Protein AF-A0A535HKQ0-F1 (afdb_monomer_lite)

Foldseek 3Di:
DVPDDPPDDPDDDDDPDPPCVVLVVCCVPFVQDFPDDDPPDTQGSVNVVVVVVVVVVVCVVVVDDPPDDDDDDDDPDD

pLDDT: mean 93.1, std 7.39, range [63.06, 98.56]

Radius of gyration: 17.38 Å; chains: 1; bounding box: 33×29×50 Å

Secondary structure (DSSP, 8-state):
-TTS-TT--SS----SS-HHHHHHHHHHH-TTSEEEEETTEEEEHHHHHHHHHHHHHHHHHTT--TT--------S--

Structure (mmCIF, N/CA/C/O backbone):
data_AF-A0A535HKQ0-F1
#
_entry.id   AF-A0A535HKQ0-F1
#
loop_
_atom_site.group_PDB
_atom_site.id
_atom_site.type_symbol
_atom_site.label_atom_id
_atom_site.label_alt_id
_atom_site.label_comp_id
_atom_site.label_asym_id
_atom_site.label_entity_id
_atom_site.label_seq_id
_atom_site.pdbx_PDB_ins_code
_atom_site.Cartn_x
_atom_site.Cartn_y
_atom_site.Cartn_z
_atom_site.occupancy
_atom_site.B_iso_or_equiv
_atom_site.auth_seq_id
_atom_site.auth_comp_id
_atom_site.auth_asym_id
_atom_site.auth_atom_id
_atom_site.pdbx_PDB_model_num
ATOM 1 N N . MET A 1 1 ? -10.093 -5.698 30.731 1.00 63.06 1 MET A N 1
ATOM 2 C CA . MET A 1 1 ? -9.020 -5.413 31.709 1.00 63.06 1 MET A CA 1
ATOM 3 C C . MET A 1 1 ? -8.642 -6.529 32.680 1.00 63.06 1 MET A C 1
ATOM 5 O O . MET A 1 1 ? -7.516 -6.506 33.141 1.00 63.06 1 MET A O 1
ATOM 9 N N . LYS A 1 2 ? -9.496 -7.522 32.981 1.00 66.12 2 LYS A N 1
ATOM 10 C CA . LYS A 1 2 ? -9.197 -8.582 33.977 1.00 66.12 2 LYS A CA 1
ATOM 11 C C . LYS A 1 2 ? -7.940 -9.443 33.730 1.00 66.12 2 LYS A C 1
ATOM 1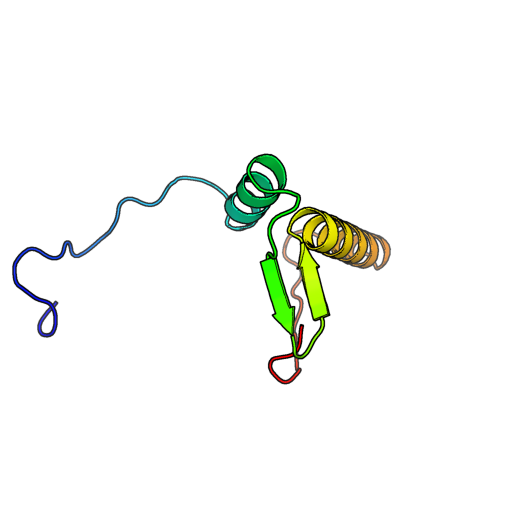3 O O . LYS A 1 2 ? -7.532 -10.147 34.643 1.00 66.12 2 LYS A O 1
ATOM 18 N N . PHE A 1 3 ? -7.361 -9.401 32.529 1.00 83.38 3 PHE A N 1
ATOM 19 C CA . PHE A 1 3 ? -6.176 -10.179 32.140 1.00 83.38 3 PHE A CA 1
ATOM 20 C C . PHE A 1 3 ? -4.941 -9.310 31.839 1.00 83.38 3 PHE A C 1
ATOM 22 O O . PHE A 1 3 ? -3.945 -9.834 31.356 1.00 83.38 3 PHE A O 1
ATOM 29 N N . TYR A 1 4 ? -5.010 -7.996 32.084 1.00 85.25 4 TYR A N 1
ATOM 30 C CA . TYR A 1 4 ? -3.889 -7.073 31.885 1.00 85.25 4 TYR A CA 1
ATOM 31 C C . TYR A 1 4 ? -3.291 -6.662 33.229 1.00 85.25 4 TYR A C 1
ATOM 33 O O . TYR A 1 4 ? -3.998 -6.609 34.237 1.00 85.25 4 TYR A O 1
ATOM 41 N N . GLU A 1 5 ? -1.991 -6.374 33.235 1.00 88.25 5 GLU A N 1
ATOM 42 C CA . GLU A 1 5 ? -1.305 -5.888 34.427 1.00 88.25 5 GLU A CA 1
ATOM 43 C C . GLU A 1 5 ? -1.911 -4.563 34.928 1.00 88.25 5 GLU A C 1
ATOM 45 O O . GLU A 1 5 ? -2.393 -3.749 34.127 1.00 88.25 5 GLU A O 1
ATOM 50 N N . PRO A 1 6 ? -1.888 -4.315 36.251 1.00 84.94 6 PRO A N 1
ATOM 51 C CA . PRO A 1 6 ? -2.316 -3.039 36.809 1.00 84.94 6 PRO A CA 1
ATOM 52 C C . PRO A 1 6 ? -1.533 -1.876 36.182 1.00 84.94 6 PRO A C 1
ATOM 54 O O . PRO A 1 6 ? -0.306 -1.881 36.182 1.00 84.94 6 PRO A O 1
ATOM 57 N N . GLY A 1 7 ? -2.243 -0.867 35.672 1.00 86.00 7 GLY A N 1
ATOM 58 C CA . GLY A 1 7 ? -1.639 0.329 35.071 1.00 86.00 7 GLY A CA 1
ATOM 59 C C . GLY A 1 7 ? -1.585 0.335 33.542 1.00 86.00 7 GLY A C 1
ATOM 60 O O . GLY A 1 7 ? -1.285 1.377 32.962 1.00 86.00 7 GLY A O 1
ATOM 61 N N . VAL A 1 8 ? -1.942 -0.766 32.871 1.00 88.69 8 VAL A N 1
ATOM 62 C CA . VAL A 1 8 ? -2.244 -0.715 31.432 1.00 88.69 8 VAL A CA 1
ATOM 63 C C . VAL A 1 8 ? -3.490 0.161 31.250 1.00 88.69 8 VAL A C 1
ATOM 65 O O . VAL A 1 8 ? -4.456 -0.057 31.968 1.00 88.69 8 VAL A O 1
ATOM 68 N N . PRO A 1 9 ? -3.511 1.166 30.365 1.00 87.56 9 PRO A N 1
ATOM 69 C CA . PRO A 1 9 ? -4.710 1.970 30.124 1.00 87.56 9 PRO A CA 1
ATOM 70 C C . PRO A 1 9 ? -5.768 1.185 29.326 1.00 87.56 9 PRO A C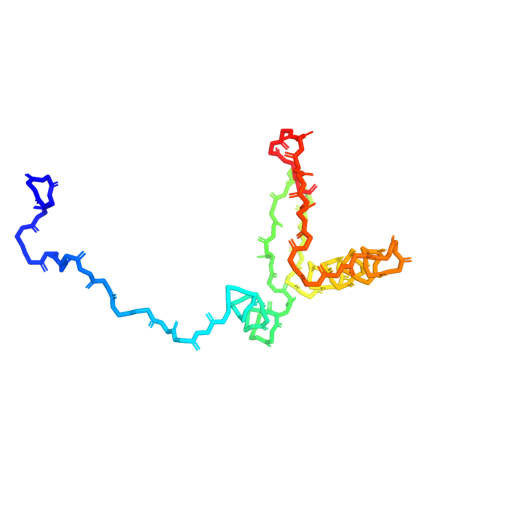 1
ATOM 72 O O . PRO A 1 9 ? -5.429 0.364 28.478 1.00 87.56 9 PRO A O 1
ATOM 75 N N . GLU A 1 10 ? -7.062 1.448 29.563 1.00 84.88 10 GLU A N 1
ATOM 76 C CA . GLU A 1 10 ? -8.162 0.809 28.802 1.00 84.88 10 GLU A CA 1
ATOM 77 C C . GLU A 1 10 ? -8.174 1.230 27.335 1.00 84.88 10 GLU A C 1
ATOM 79 O O . GLU A 1 10 ? -8.607 0.475 26.465 1.00 84.88 10 GLU A O 1
ATOM 84 N N . THR A 1 11 ? -7.682 2.436 27.067 1.00 87.31 11 THR A N 1
ATOM 85 C CA . THR A 1 11 ? -7.675 3.056 25.749 1.00 87.31 11 THR A CA 1
ATOM 86 C C . THR A 1 11 ? -6.345 3.754 25.518 1.00 87.31 11 THR A C 1
ATOM 88 O O . THR A 1 11 ? -5.868 4.487 26.386 1.00 87.31 11 THR A O 1
ATOM 91 N N . LEU A 1 12 ? -5.773 3.572 24.332 1.00 87.75 12 LEU A N 1
ATOM 92 C CA . LEU A 1 12 ? -4.637 4.365 23.875 1.00 87.75 12 LEU A CA 1
ATOM 93 C C . LEU A 1 12 ? -5.142 5.636 23.190 1.00 87.75 12 LEU A C 1
ATOM 95 O O . LEU A 1 12 ? -6.221 5.648 22.597 1.00 87.75 12 LEU A O 1
ATOM 99 N N . GLN A 1 13 ? -4.347 6.700 23.259 1.00 88.56 13 GLN A N 1
ATOM 100 C CA . GLN A 1 13 ? -4.541 7.846 22.379 1.00 88.56 13 GLN A CA 1
ATOM 101 C C . GLN A 1 13 ? -3.991 7.480 21.004 1.00 88.56 13 GLN A C 1
ATOM 103 O O . GLN A 1 13 ? -2.792 7.243 20.852 1.00 88.56 13 GLN A O 1
ATOM 108 N N . TYR A 1 14 ? -4.879 7.401 20.021 1.00 88.00 14 TYR A N 1
ATOM 109 C CA . TYR A 1 14 ? -4.514 7.158 18.633 1.00 88.00 14 TYR A CA 1
ATOM 110 C C . TYR A 1 14 ? -4.445 8.492 17.885 1.00 88.00 14 TYR A C 1
ATOM 112 O O . TYR A 1 14 ? -5.252 9.380 18.169 1.00 88.00 14 TYR A O 1
ATOM 120 N N . PRO A 1 15 ? -3.497 8.658 16.952 1.00 90.38 15 PRO A N 1
ATOM 121 C CA . PRO A 1 15 ? -3.459 9.842 16.107 1.00 90.38 15 PRO A CA 1
ATOM 122 C C . PRO A 1 15 ? -4.697 9.893 15.200 1.00 90.38 15 PRO A C 1
ATOM 124 O O . PRO A 1 15 ? -5.194 8.855 14.760 1.00 90.38 15 PRO A O 1
ATOM 127 N N . ASP A 1 16 ? -5.164 11.106 14.906 1.00 94.81 16 ASP A N 1
ATOM 128 C CA . ASP A 1 16 ? -6.267 11.362 13.971 1.00 94.81 16 ASP A CA 1
ATOM 129 C C . ASP A 1 16 ? -5.747 11.380 12.524 1.00 94.81 16 ASP A C 1
ATOM 131 O O . ASP A 1 16 ? -5.742 12.402 11.846 1.00 94.81 16 ASP A O 1
ATOM 135 N N . GLU A 1 17 ? -5.213 10.240 12.087 1.00 95.88 17 GLU A N 1
ATOM 136 C CA . GLU A 1 17 ? -4.608 10.058 10.767 1.00 95.88 17 GLU A CA 1
ATOM 137 C C . GLU A 1 17 ? -5.171 8.797 10.095 1.00 95.88 17 GLU A C 1
ATOM 139 O O . GLU A 1 17 ? -5.453 7.798 10.770 1.00 95.88 17 GLU A O 1
ATOM 144 N N . PRO A 1 18 ? -5.324 8.780 8.758 1.00 94.94 18 PRO A N 1
ATOM 145 C CA . PRO A 1 18 ? -5.751 7.577 8.062 1.00 94.94 18 PRO A CA 1
ATOM 146 C C . PRO A 1 18 ? -4.693 6.479 8.210 1.00 94.94 18 PRO A C 1
ATOM 148 O O . PRO A 1 18 ? -3.497 6.747 8.215 1.00 94.94 18 PRO A O 1
ATOM 151 N N . LEU A 1 19 ? -5.112 5.211 8.235 1.00 94.00 19 LEU A N 1
ATOM 152 C CA . LEU A 1 19 ? -4.184 4.077 8.354 1.00 94.00 19 LEU A CA 1
ATOM 153 C C . LEU A 1 19 ? -3.072 4.087 7.280 1.00 94.00 19 LEU A C 1
ATOM 155 O O . LEU A 1 19 ? -1.955 3.642 7.530 1.00 94.00 19 LEU A O 1
ATOM 159 N N . THR A 1 20 ? -3.353 4.624 6.091 1.00 95.75 20 THR A N 1
ATOM 160 C CA . THR A 1 20 ? -2.370 4.763 5.005 1.00 95.75 20 THR A CA 1
ATOM 161 C C . THR A 1 20 ? -1.233 5.733 5.342 1.00 95.75 20 THR A C 1
ATOM 163 O O . THR A 1 20 ? -0.113 5.517 4.887 1.00 95.75 20 THR A O 1
ATOM 166 N N . HIS A 1 21 ? -1.476 6.729 6.203 1.00 96.94 21 HIS A N 1
ATOM 167 C CA . HIS A 1 21 ? -0.488 7.730 6.616 1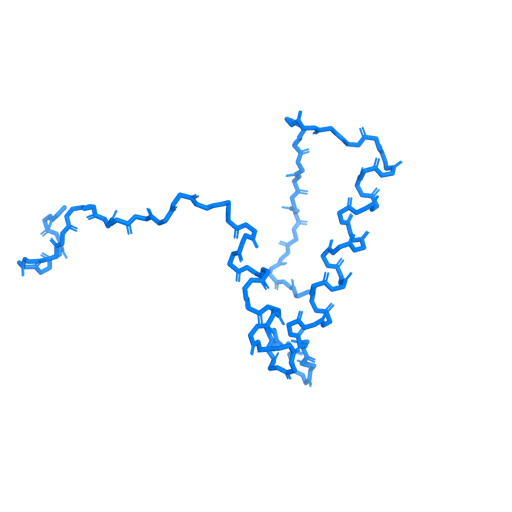.00 96.94 21 HIS A CA 1
ATOM 168 C C . HIS A 1 21 ? 0.773 7.092 7.214 1.00 96.94 21 HIS A C 1
ATOM 170 O O . HIS A 1 21 ? 1.889 7.557 6.987 1.00 96.94 21 HIS A O 1
ATOM 176 N N . PHE A 1 22 ? 0.628 5.990 7.954 1.00 96.25 22 PHE A N 1
ATOM 177 C CA . PHE A 1 22 ? 1.773 5.299 8.547 1.00 96.25 22 PHE A CA 1
ATOM 178 C C . PHE A 1 22 ? 2.713 4.711 7.487 1.00 96.25 22 PHE A C 1
ATOM 180 O O . PHE A 1 22 ? 3.933 4.742 7.666 1.00 96.25 22 PHE A O 1
ATOM 187 N N . LEU A 1 23 ? 2.165 4.219 6.369 1.00 97.12 23 LEU A N 1
ATOM 188 C CA . LEU A 1 23 ? 2.969 3.747 5.245 1.00 97.12 23 LEU A CA 1
ATOM 189 C C . LEU A 1 23 ? 3.665 4.921 4.546 1.00 97.12 23 LEU A C 1
ATOM 191 O O . LEU A 1 23 ? 4.861 4.827 4.274 1.00 97.12 23 LEU A O 1
ATOM 195 N N . ASP A 1 24 ? 2.963 6.035 4.328 1.00 98.00 24 ASP A N 1
ATOM 196 C CA . ASP A 1 24 ? 3.540 7.246 3.727 1.00 98.00 24 ASP A CA 1
ATOM 197 C C . ASP A 1 24 ? 4.717 7.780 4.559 1.00 98.00 24 ASP A C 1
ATOM 199 O O . ASP A 1 24 ? 5.806 8.032 4.033 1.00 98.00 24 ASP A O 1
ATOM 203 N N . CYS A 1 25 ? 4.546 7.850 5.882 1.00 98.06 25 CYS A N 1
ATOM 204 C CA . CYS A 1 25 ? 5.607 8.203 6.821 1.00 98.06 25 CYS A CA 1
ATOM 205 C C . CYS A 1 25 ? 6.795 7.232 6.756 1.00 98.06 25 CYS A C 1
ATOM 207 O O . CYS A 1 25 ? 7.950 7.663 6.783 1.00 98.06 25 CYS A O 1
ATOM 209 N N . ALA A 1 26 ? 6.550 5.923 6.655 1.00 98.19 26 ALA A N 1
ATOM 210 C CA . ALA A 1 26 ? 7.621 4.936 6.542 1.00 98.19 26 ALA A CA 1
ATOM 211 C C . ALA A 1 26 ? 8.385 5.052 5.209 1.00 98.19 26 ALA A C 1
ATOM 213 O O . ALA A 1 26 ? 9.615 4.959 5.198 1.00 98.19 26 ALA A O 1
ATOM 214 N N . ILE A 1 27 ? 7.686 5.326 4.102 1.00 98.56 27 ILE A N 1
ATOM 215 C CA . ILE A 1 27 ? 8.287 5.583 2.786 1.00 98.56 27 ILE A CA 1
ATOM 216 C C . ILE A 1 27 ? 9.165 6.834 2.823 1.00 98.56 27 ILE A C 1
ATOM 218 O O . ILE A 1 27 ? 10.284 6.800 2.309 1.00 98.56 27 ILE A O 1
ATOM 222 N N . ALA A 1 28 ? 8.684 7.918 3.436 1.00 98.44 28 ALA A N 1
ATOM 223 C CA . ALA A 1 28 ? 9.415 9.178 3.526 1.00 98.44 28 ALA A CA 1
ATOM 224 C C . ALA A 1 28 ? 10.674 9.056 4.398 1.00 98.44 28 ALA A C 1
ATOM 226 O O . ALA A 1 28 ? 11.760 9.466 3.988 1.00 98.44 28 ALA A O 1
ATOM 227 N N . ASN A 1 29 ? 10.544 8.452 5.581 1.00 98.56 29 ASN A N 1
ATOM 228 C CA . ASN A 1 29 ? 11.628 8.391 6.560 1.00 98.56 29 ASN A CA 1
ATOM 229 C C . ASN A 1 29 ? 12.646 7.280 6.265 1.00 98.56 29 ASN A C 1
ATOM 231 O O . ASN A 1 29 ? 13.830 7.421 6.574 1.00 98.56 29 ASN A O 1
ATOM 235 N N . TYR A 1 30 ? 12.206 6.163 5.674 1.00 98.31 30 TYR A N 1
ATOM 236 C CA . TYR A 1 30 ? 13.014 4.949 5.533 1.00 98.31 30 TYR A CA 1
ATOM 237 C C . TYR A 1 30 ? 12.925 4.293 4.146 1.00 98.31 30 TYR A C 1
ATOM 239 O O . TYR A 1 30 ? 12.818 3.067 4.054 1.00 98.31 30 TYR A O 1
ATOM 247 N N . PRO A 1 31 ? 13.051 5.046 3.040 1.00 98.19 31 PRO A N 1
ATOM 248 C CA . PRO A 1 31 ? 12.706 4.557 1.704 1.00 98.19 31 PRO A CA 1
ATOM 249 C C . PRO A 1 31 ? 13.495 3.320 1.262 1.00 98.19 31 PRO A C 1
ATOM 251 O O . PRO A 1 31 ? 12.976 2.481 0.530 1.00 98.19 31 PRO A O 1
ATOM 254 N N . ASN A 1 32 ? 14.753 3.209 1.692 1.00 98.25 32 ASN A N 1
ATOM 255 C CA . ASN A 1 32 ? 15.652 2.127 1.290 1.00 98.25 32 ASN A CA 1
ATOM 256 C C . ASN A 1 32 ? 15.681 0.973 2.307 1.00 98.25 32 ASN A C 1
ATOM 258 O O . ASN A 1 32 ? 16.353 -0.027 2.062 1.00 98.25 32 ASN A O 1
ATOM 262 N N . ARG A 1 33 ? 14.984 1.091 3.449 1.00 98.25 33 ARG A N 1
ATOM 263 C CA . ARG A 1 33 ? 14.880 -0.017 4.407 1.00 98.25 33 ARG A CA 1
ATOM 264 C C . ARG A 1 33 ? 13.904 -1.072 3.872 1.00 98.25 33 ARG A C 1
ATOM 266 O O . ARG A 1 33 ? 12.916 -0.699 3.236 1.00 98.25 33 ARG A O 1
ATOM 273 N N . PRO A 1 34 ? 14.157 -2.365 4.124 1.00 97.44 34 PRO A N 1
ATOM 274 C CA . PRO A 1 34 ? 13.228 -3.431 3.767 1.00 97.44 34 PRO A CA 1
ATOM 275 C C . PRO A 1 34 ? 11.925 -3.292 4.567 1.00 97.44 34 PRO A C 1
ATOM 277 O O . PRO A 1 34 ? 11.951 -3.214 5.794 1.00 97.44 34 PRO A O 1
ATOM 280 N N . ALA A 1 35 ? 10.808 -3.240 3.848 1.00 96.88 35 ALA A N 1
ATOM 281 C CA . ALA A 1 35 ? 9.447 -3.267 4.370 1.00 96.88 35 ALA A CA 1
ATOM 282 C C . ALA A 1 35 ? 8.908 -4.700 4.455 1.00 96.88 35 ALA A C 1
ATOM 284 O O . ALA A 1 35 ? 8.220 -5.038 5.412 1.00 96.88 35 ALA A O 1
ATOM 285 N N . LEU A 1 36 ? 9.249 -5.541 3.472 1.00 95.44 36 LEU A N 1
ATOM 286 C CA . LEU A 1 36 ? 8.865 -6.951 3.423 1.00 95.44 36 LEU A CA 1
ATOM 287 C C . LEU A 1 36 ? 10.101 -7.823 3.212 1.00 95.44 36 LEU A C 1
ATOM 289 O O . LEU A 1 36 ? 10.993 -7.481 2.429 1.00 95.44 36 LEU A O 1
ATOM 293 N N . TYR A 1 37 ? 10.107 -8.964 3.890 1.00 94.00 37 TYR A N 1
ATOM 294 C CA . TYR A 1 37 ? 11.031 -10.065 3.655 1.00 94.00 37 TYR A CA 1
ATOM 295 C C . TYR A 1 37 ? 10.224 -11.270 3.191 1.00 94.00 37 TYR A C 1
ATOM 297 O O . TYR A 1 37 ? 9.282 -11.671 3.878 1.00 94.00 37 TYR A O 1
ATOM 305 N N . TYR A 1 38 ? 10.593 -11.848 2.052 1.00 86.75 38 TYR A N 1
ATOM 306 C CA . TYR A 1 38 ? 9.948 -13.047 1.534 1.00 86.75 38 TYR A CA 1
ATOM 307 C C . TYR A 1 38 ? 10.944 -13.970 0.868 1.00 86.75 38 TYR A C 1
ATOM 309 O O . TYR A 1 38 ? 11.452 -13.667 -0.208 1.00 86.75 38 TYR A O 1
ATOM 317 N N . PHE A 1 39 ? 11.213 -15.104 1.515 1.00 87.56 39 PHE A N 1
ATOM 318 C CA . PHE A 1 39 ? 12.347 -15.951 1.159 1.00 87.56 39 PHE A CA 1
ATOM 319 C C . PHE A 1 39 ? 13.621 -15.095 1.029 1.00 87.56 39 PHE A C 1
ATOM 321 O O . PHE A 1 39 ? 13.974 -14.385 1.974 1.00 87.56 39 PHE A O 1
ATOM 328 N N . ASP A 1 40 ? 14.270 -15.125 -0.133 1.00 91.06 40 ASP A N 1
ATOM 329 C CA . ASP A 1 40 ? 15.488 -14.366 -0.418 1.00 91.06 40 ASP A CA 1
ATOM 330 C C . ASP A 1 40 ? 15.211 -12.941 -0.928 1.00 91.06 40 ASP A C 1
ATOM 332 O O . ASP A 1 40 ? 16.129 -12.125 -1.040 1.00 91.06 40 ASP A O 1
ATOM 336 N N . GLU A 1 41 ? 13.945 -12.607 -1.185 1.00 90.94 41 GLU A N 1
ATOM 337 C CA . GLU A 1 41 ? 13.540 -11.305 -1.695 1.00 90.94 41 GLU A CA 1
ATOM 338 C C . GLU A 1 41 ? 13.317 -10.290 -0.574 1.00 90.94 41 GLU A C 1
ATOM 340 O O . GLU A 1 41 ? 12.762 -10.570 0.498 1.00 90.94 41 GLU A O 1
ATOM 345 N N . ARG A 1 42 ? 13.739 -9.054 -0.849 1.00 95.50 42 ARG A N 1
ATOM 346 C CA . ARG A 1 42 ? 13.578 -7.911 0.053 1.00 95.50 42 ARG A CA 1
ATOM 347 C C . ARG A 1 42 ? 12.926 -6.768 -0.698 1.00 95.50 42 ARG A C 1
ATOM 349 O O . ARG A 1 42 ? 13.516 -6.194 -1.610 1.00 95.50 42 ARG A O 1
ATOM 356 N N . VAL A 1 43 ? 11.736 -6.377 -0.260 1.00 96.88 43 VAL A N 1
ATOM 357 C CA . VAL A 1 43 ? 11.026 -5.232 -0.836 1.00 96.88 43 VAL A CA 1
ATOM 358 C C . VAL A 1 43 ? 11.264 -4.028 0.057 1.00 96.88 43 VAL A C 1
ATOM 360 O O . VAL A 1 43 ? 10.909 -4.052 1.233 1.00 96.88 43 VAL A O 1
ATOM 363 N N . SER A 1 44 ? 11.878 -2.970 -0.474 1.00 98.25 44 SER A N 1
ATOM 364 C CA . SER A 1 44 ? 12.066 -1.717 0.267 1.00 98.25 44 SER A CA 1
ATOM 365 C C . SER A 1 44 ? 10.752 -0.948 0.422 1.00 98.25 44 SER A C 1
ATOM 367 O O . SER A 1 44 ? 9.835 -1.123 -0.382 1.00 98.25 44 SER A O 1
ATOM 369 N N . TYR A 1 45 ? 10.666 -0.047 1.406 1.00 98.44 45 TYR A N 1
ATOM 370 C CA . TYR A 1 45 ? 9.494 0.827 1.556 1.00 98.44 45 TYR A CA 1
ATOM 371 C C . TYR A 1 45 ? 9.198 1.624 0.283 1.00 98.44 45 TYR A C 1
ATOM 373 O O . TYR A 1 45 ? 8.046 1.702 -0.131 1.00 98.44 45 TYR A O 1
ATOM 381 N N . ARG A 1 46 ? 10.224 2.150 -0.398 1.00 98.50 46 ARG A N 1
ATOM 382 C CA . ARG A 1 46 ? 10.055 2.849 -1.681 1.00 98.50 46 ARG A CA 1
ATOM 383 C C . ARG A 1 46 ? 9.407 1.954 -2.736 1.00 98.50 46 ARG A C 1
ATOM 385 O O . ARG A 1 46 ? 8.479 2.386 -3.416 1.00 98.50 46 ARG A O 1
ATOM 392 N N . T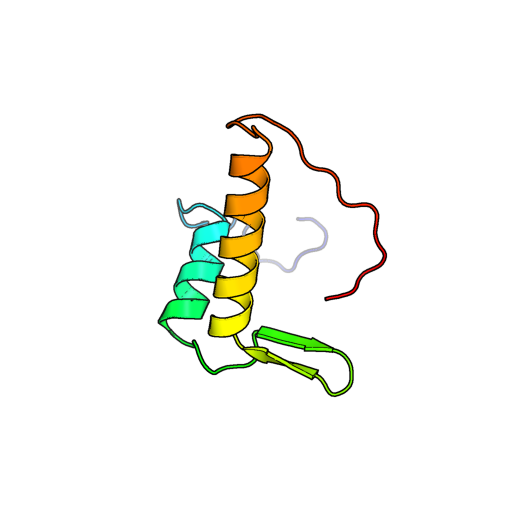HR A 1 47 ? 9.894 0.724 -2.884 1.00 97.94 47 THR A N 1
ATOM 393 C CA . THR A 1 47 ? 9.341 -0.224 -3.859 1.00 97.94 47 THR A CA 1
ATOM 394 C C . THR A 1 47 ? 7.909 -0.600 -3.498 1.00 97.94 47 THR A C 1
ATOM 396 O O . THR A 1 47 ? 7.042 -0.565 -4.368 1.00 97.94 47 THR A O 1
ATOM 399 N N . LEU A 1 48 ? 7.638 -0.879 -2.220 1.00 97.75 48 LEU A N 1
ATOM 400 C CA . LEU A 1 48 ? 6.293 -1.177 -1.736 1.00 97.75 48 LEU A CA 1
ATOM 401 C C . LEU A 1 48 ? 5.327 -0.017 -2.011 1.00 97.75 48 LEU A C 1
ATOM 403 O O . LEU A 1 48 ? 4.256 -0.239 -2.566 1.00 97.75 48 LEU A O 1
ATOM 407 N N . GLY A 1 49 ? 5.727 1.222 -1.717 1.00 98.12 49 GLY A N 1
ATOM 408 C CA . GLY A 1 49 ? 4.929 2.415 -2.008 1.00 98.12 49 GLY A CA 1
ATOM 409 C C . GLY A 1 49 ? 4.591 2.558 -3.492 1.00 98.12 49 GLY A C 1
ATOM 410 O O . GLY A 1 49 ? 3.451 2.846 -3.851 1.00 98.12 49 GLY A O 1
ATOM 411 N N . ASN A 1 50 ? 5.551 2.275 -4.377 1.00 98.31 50 ASN A N 1
ATOM 412 C CA . ASN A 1 50 ? 5.302 2.267 -5.819 1.00 98.31 50 ASN A CA 1
ATOM 413 C C . ASN A 1 50 ? 4.301 1.174 -6.233 1.00 98.31 50 ASN A C 1
ATOM 415 O O . ASN A 1 50 ? 3.449 1.426 -7.084 1.00 98.31 50 ASN A O 1
ATOM 419 N N . LEU A 1 51 ? 4.384 -0.028 -5.652 1.00 97.75 51 LEU A N 1
ATOM 420 C CA . LEU A 1 51 ? 3.448 -1.124 -5.929 1.00 97.75 51 LEU A CA 1
ATOM 421 C C . LEU A 1 51 ? 2.031 -0.788 -5.451 1.00 97.75 51 LEU A C 1
ATOM 423 O O . LEU A 1 51 ? 1.083 -0.934 -6.223 1.00 97.75 51 LEU A O 1
ATOM 427 N N . VAL A 1 52 ? 1.900 -0.262 -4.231 1.00 97.50 52 VAL A N 1
ATOM 428 C CA . VAL A 1 52 ? 0.623 0.189 -3.658 1.00 97.50 52 VAL A CA 1
ATOM 429 C C . VAL A 1 52 ? -0.007 1.271 -4.532 1.00 97.50 52 VAL A C 1
ATOM 431 O O . VAL A 1 52 ? -1.160 1.131 -4.933 1.00 97.50 52 VAL A O 1
ATOM 434 N N . ASN A 1 53 ? 0.755 2.301 -4.913 1.00 97.88 53 ASN A N 1
ATOM 435 C CA . ASN A 1 53 ? 0.254 3.376 -5.773 1.00 97.88 53 ASN A CA 1
ATOM 436 C C . ASN A 1 53 ? -0.192 2.867 -7.148 1.00 97.88 53 ASN A C 1
ATOM 438 O O . ASN A 1 53 ? -1.223 3.296 -7.667 1.00 97.88 53 ASN A O 1
ATOM 442 N N . ARG A 1 54 ? 0.556 1.939 -7.753 1.00 98.44 54 ARG A N 1
ATOM 443 C CA . ARG A 1 54 ? 0.166 1.329 -9.033 1.00 98.44 54 ARG A CA 1
ATOM 444 C C . ARG A 1 54 ? -1.123 0.523 -8.903 1.00 98.44 54 ARG A C 1
ATOM 446 O O . ARG A 1 54 ? -1.998 0.660 -9.753 1.00 98.44 54 ARG A O 1
ATOM 453 N N . PHE A 1 55 ? -1.251 -0.281 -7.852 1.00 97.19 55 PHE A N 1
ATOM 454 C CA . PHE A 1 55 ? -2.447 -1.083 -7.611 1.00 97.19 55 PHE A CA 1
ATOM 455 C C . PHE A 1 55 ? -3.675 -0.207 -7.331 1.00 97.19 55 PHE A C 1
ATOM 457 O O . PHE A 1 55 ? -4.720 -0.411 -7.942 1.00 97.19 55 PHE A O 1
ATOM 464 N N . ALA A 1 56 ? -3.534 0.828 -6.499 1.00 96.56 56 ALA A N 1
ATOM 465 C CA . ALA A 1 56 ? -4.606 1.781 -6.220 1.00 96.56 56 ALA A CA 1
ATOM 466 C C . ALA A 1 56 ? -5.101 2.479 -7.498 1.00 96.56 56 ALA A C 1
ATOM 468 O O . ALA A 1 56 ? -6.303 2.518 -7.753 1.00 96.56 56 ALA A O 1
ATOM 469 N N . ASN A 1 57 ? -4.187 2.957 -8.351 1.00 98.00 57 ASN A N 1
ATOM 470 C CA . ASN A 1 57 ? -4.557 3.555 -9.638 1.00 98.00 57 ASN A CA 1
ATOM 471 C C . ASN A 1 57 ? -5.236 2.554 -10.583 1.00 98.00 57 ASN A C 1
ATOM 473 O O . ASN A 1 57 ? -6.149 2.935 -11.310 1.00 98.00 57 ASN A O 1
ATOM 477 N N . ALA A 1 58 ? -4.837 1.278 -10.563 1.00 98.12 58 ALA A N 1
ATOM 478 C CA . ALA A 1 58 ? -5.515 0.242 -11.337 1.00 98.12 58 ALA A CA 1
ATOM 479 C C . ALA A 1 58 ? -6.960 0.024 -10.858 1.00 98.12 58 ALA A C 1
ATOM 481 O O . ALA A 1 58 ? -7.860 -0.069 -11.686 1.00 98.12 58 ALA A O 1
ATOM 482 N N . LEU A 1 59 ? -7.208 0.012 -9.543 1.00 97.31 59 LEU A N 1
ATOM 483 C CA . LEU A 1 59 ? -8.568 -0.074 -8.998 1.00 97.31 59 LEU A CA 1
ATOM 484 C C . LEU A 1 59 ? -9.422 1.138 -9.400 1.00 97.31 59 LEU A C 1
ATOM 486 O O . LEU A 1 59 ? -10.564 0.969 -9.822 1.00 97.31 59 LEU A O 1
ATOM 490 N N . ILE A 1 60 ? -8.856 2.348 -9.344 1.00 97.75 60 ILE A N 1
ATOM 491 C CA . ILE A 1 60 ? -9.535 3.569 -9.810 1.00 97.75 60 ILE A CA 1
ATOM 492 C C . ILE A 1 60 ? -9.865 3.459 -11.306 1.00 97.75 60 ILE A C 1
ATOM 494 O O . ILE A 1 60 ? -10.988 3.753 -11.712 1.00 97.75 60 ILE A O 1
ATOM 498 N N . ALA A 1 61 ? -8.925 2.985 -12.129 1.00 98.19 61 ALA A N 1
ATOM 499 C CA . ALA A 1 61 ? -9.135 2.791 -13.565 1.00 98.19 61 ALA A CA 1
ATOM 500 C C . ALA A 1 61 ? -10.195 1.720 -13.887 1.00 98.19 61 ALA A C 1
ATOM 502 O O . ALA A 1 61 ? -10.854 1.808 -14.920 1.00 98.19 61 ALA A O 1
ATOM 503 N N . LEU A 1 62 ? -10.395 0.741 -12.999 1.00 97.88 62 LEU A N 1
ATOM 504 C CA . LEU A 1 62 ? -11.480 -0.244 -13.079 1.00 97.88 62 LEU A CA 1
ATOM 505 C C . LEU A 1 62 ? -12.847 0.316 -12.641 1.00 97.88 62 LEU A C 1
ATOM 507 O O . LEU A 1 62 ? -13.841 -0.404 -12.690 1.00 97.88 62 LEU A O 1
ATOM 511 N N . GLY A 1 63 ? -12.914 1.591 -12.243 1.00 98.00 63 GLY A N 1
ATOM 512 C CA . GLY A 1 63 ? -14.151 2.288 -11.898 1.00 98.00 63 GLY A CA 1
ATOM 513 C C . GLY A 1 63 ? -14.490 2.293 -10.409 1.00 98.00 63 GLY A C 1
ATOM 514 O O . GLY A 1 63 ? -15.604 2.675 -10.063 1.00 98.00 63 GLY A O 1
ATOM 515 N N . MET A 1 64 ? -13.564 1.891 -9.530 1.00 97.50 64 MET A N 1
ATOM 516 C CA . MET A 1 64 ? -13.811 1.905 -8.086 1.00 97.50 64 MET A CA 1
ATOM 517 C C . MET A 1 64 ? -14.008 3.322 -7.536 1.00 97.50 64 MET A C 1
ATOM 519 O O . MET A 1 64 ? -13.283 4.257 -7.881 1.00 97.50 64 MET A O 1
ATOM 523 N N . GLN A 1 65 ? -14.954 3.455 -6.609 1.00 97.12 65 GLN A N 1
ATOM 524 C CA . GLN A 1 65 ? -15.320 4.694 -5.934 1.00 97.12 65 GLN A CA 1
ATOM 525 C C . GLN A 1 65 ? -15.236 4.568 -4.409 1.00 97.12 65 GLN A C 1
ATOM 527 O O . GLN A 1 65 ? -15.147 3.486 -3.825 1.00 97.12 65 GLN A O 1
ATOM 532 N N . LYS A 1 66 ? -15.271 5.715 -3.721 1.00 95.12 66 LYS A N 1
ATOM 533 C CA . LYS A 1 66 ? -15.326 5.751 -2.257 1.00 95.12 66 LYS A CA 1
ATOM 534 C C . LYS A 1 66 ? -16.587 5.030 -1.768 1.00 95.12 66 LYS A C 1
ATOM 536 O O . LYS A 1 66 ? -17.694 5.415 -2.126 1.00 95.12 66 LYS A O 1
ATOM 541 N N . GLY A 1 67 ? -16.403 4.052 -0.884 1.00 96.19 67 GLY A N 1
ATOM 542 C CA . GLY A 1 67 ? -17.488 3.231 -0.336 1.00 96.19 67 GLY A CA 1
ATOM 543 C C . GLY A 1 67 ? -17.610 1.858 -0.996 1.00 96.19 67 GLY A C 1
ATOM 544 O O . GLY A 1 67 ? -18.255 0.974 -0.429 1.00 96.19 67 GLY A O 1
ATOM 545 N N . ASP A 1 68 ? -16.940 1.648 -2.129 1.00 96.81 68 ASP A N 1
ATOM 546 C CA . ASP A 1 68 ? -16.840 0.329 -2.736 1.00 96.81 68 ASP A CA 1
ATOM 547 C C . ASP A 1 68 ? -15.961 -0.606 -1.897 1.00 96.81 68 ASP A C 1
ATOM 549 O O . ASP A 1 68 ? -15.102 -0.187 -1.116 1.00 96.81 68 ASP A O 1
ATOM 553 N N . ARG A 1 69 ? -16.200 -1.909 -2.051 1.00 96.00 69 ARG A N 1
ATOM 554 C CA . ARG A 1 69 ? -15.596 -2.960 -1.229 1.00 96.00 69 ARG A CA 1
ATOM 555 C C . ARG A 1 69 ? -14.683 -3.835 -2.075 1.00 96.00 69 ARG A C 1
ATOM 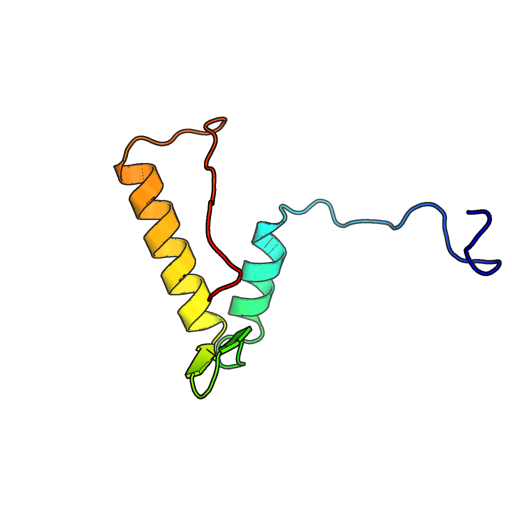557 O O . ARG A 1 69 ? -15.077 -4.288 -3.144 1.00 96.00 69 ARG A O 1
ATOM 564 N N . VAL A 1 70 ? -13.493 -4.118 -1.551 1.00 94.12 70 VAL A N 1
ATOM 565 C CA . VAL A 1 70 ? -12.525 -5.056 -2.134 1.00 94.1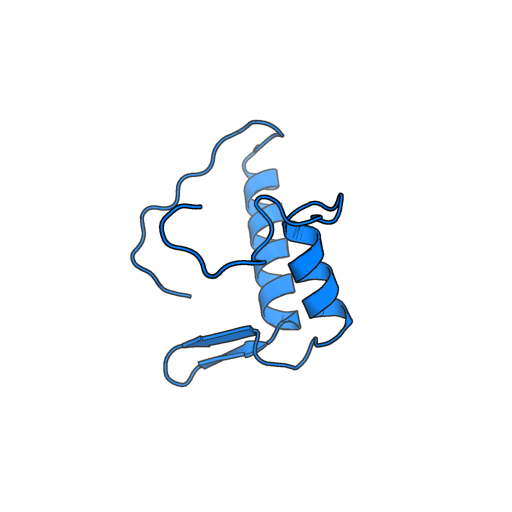2 70 VAL A CA 1
ATOM 566 C C . VAL A 1 70 ? -12.354 -6.230 -1.179 1.00 94.12 70 VAL A C 1
ATOM 568 O O . VAL A 1 70 ? -12.225 -6.030 0.028 1.00 94.12 70 VAL A O 1
ATOM 571 N N . ALA A 1 71 ? -12.347 -7.448 -1.716 1.00 95.19 71 ALA A N 1
ATOM 572 C CA . ALA A 1 71 ? -12.048 -8.661 -0.965 1.00 95.19 71 ALA A CA 1
ATOM 573 C C . ALA A 1 71 ? -10.726 -9.265 -1.449 1.00 95.19 71 ALA A C 1
ATOM 575 O O . ALA A 1 71 ? -10.427 -9.247 -2.642 1.00 95.19 71 ALA A O 1
ATOM 576 N N . ILE A 1 72 ? -9.956 -9.826 -0.518 1.00 93.56 72 ILE A N 1
ATOM 577 C CA . ILE A 1 72 ? -8.735 -10.581 -0.802 1.00 93.56 72 ILE A CA 1
ATOM 578 C C . ILE A 1 72 ? -8.978 -12.016 -0.336 1.00 93.56 72 ILE A C 1
ATOM 580 O O . ILE A 1 72 ? -9.323 -12.237 0.823 1.00 93.56 72 ILE A O 1
ATOM 584 N N . HIS A 1 73 ? -8.811 -12.986 -1.235 1.00 94.62 73 HIS A N 1
ATOM 585 C CA . HIS A 1 73 ? -8.899 -14.413 -0.922 1.00 94.62 73 HIS A CA 1
ATOM 586 C C . HIS A 1 73 ? -7.619 -15.107 -1.380 1.00 94.62 73 HIS A C 1
ATOM 588 O O . HIS A 1 73 ? -7.544 -15.665 -2.473 1.00 94.62 73 HIS A O 1
ATOM 594 N N . LEU A 1 74 ? -6.584 -14.985 -0.555 1.00 92.75 74 LEU A N 1
ATOM 595 C CA . LEU A 1 74 ? -5.239 -15.478 -0.822 1.00 92.75 74 LEU A CA 1
ATOM 596 C C . LEU A 1 74 ? -4.616 -15.960 0.499 1.00 92.75 74 LEU A C 1
ATOM 598 O O . LEU A 1 74 ? -4.958 -15.422 1.557 1.00 92.75 74 LEU A O 1
ATOM 602 N N . PRO A 1 75 ? -3.704 -16.950 0.467 1.00 88.06 75 PRO A N 1
ATOM 603 C CA . PRO A 1 75 ? -2.842 -17.219 1.613 1.00 88.06 75 PRO A CA 1
ATOM 604 C C . PRO A 1 75 ? -1.947 -16.001 1.888 1.00 88.06 75 PRO A C 1
ATOM 606 O O . PRO A 1 75 ? -1.755 -15.156 1.015 1.00 88.06 75 PRO A O 1
ATOM 609 N N . ASN A 1 76 ? -1.364 -15.922 3.086 1.00 82.88 76 ASN A N 1
ATOM 610 C CA . ASN A 1 76 ? -0.376 -14.886 3.378 1.00 82.88 76 ASN A CA 1
ATOM 611 C C . ASN A 1 76 ? 0.845 -15.059 2.452 1.00 82.88 76 ASN A C 1
ATOM 613 O O . ASN A 1 76 ? 1.603 -16.019 2.584 1.00 82.88 76 ASN A O 1
ATOM 617 N N . CYS A 1 77 ? 0.986 -14.148 1.498 1.00 75.12 77 CYS A N 1
ATOM 618 C CA . CYS A 1 77 ? 2.019 -14.080 0.474 1.00 75.12 77 CYS A CA 1
ATOM 619 C C . CYS A 1 77 ? 2.276 -12.581 0.223 1.00 75.12 77 CYS A C 1
ATOM 621 O O . CYS A 1 77 ? 1.318 -11.809 0.319 1.00 75.12 77 CYS A O 1
ATOM 623 N N . PRO A 1 78 ? 3.517 -12.141 -0.033 1.00 67.94 78 PRO A N 1
ATOM 624 C CA . PRO A 1 78 ? 3.799 -10.743 -0.334 1.00 67.94 78 PRO A CA 1
ATOM 625 C C . PRO A 1 78 ? 3.366 -10.363 -1.745 1.00 67.94 78 PRO A C 1
ATOM 627 O O . PRO A 1 78 ? 3.153 -11.275 -2.581 1.00 67.94 78 PRO A O 1
#

Sequence (78 aa):
MKFYEPGVPETLQYPDEPLTHFLDCAIANYPNRPALYYFDERVSYRTLGNLVNRFANALIALGMQKGDRVAIHLPNCP